Protein AF-A0A9X8ZYI5-F1 (afdb_monomer_lite)

Organism: Bacillus cereus (NCBI:txid1396)

Sequence (78 aa):
MKEKSFDSLQDIRSVLPFENSKITNQMEDIQDSILNGYILIQFDTDKLNGLLINVAKKEKRDITKAEIEYNIVGPQIA

pLDDT: mean 81.69, std 12.13, range [44.09, 95.62]

InterPro domains:
  IPR004995 Bacillus/Clostridium Ger spore germination protein [PF03323] (7-76)

Secondary structure (DSSP, 8-state):
-------SHHHHHHHS--S-EEEE--HHHHHHHHHTTEEEE-S-TTSS-EEEEE------------------------

Structure (mmCIF, N/CA/C/O backbone):
data_AF-A0A9X8ZYI5-F1
#
_entry.id   AF-A0A9X8ZYI5-F1
#
loop_
_atom_site.group_PDB
_atom_site.id
_atom_site.type_symbol
_atom_site.label_atom_id
_atom_site.label_alt_id
_atom_site.label_comp_id
_atom_site.label_asym_id
_atom_site.label_entity_id
_atom_site.label_seq_id
_atom_site.pdbx_PDB_ins_code
_atom_site.Cartn_x
_atom_site.Cartn_y
_atom_site.Cartn_z
_atom_site.occupancy
_atom_site.B_iso_or_equiv
_atom_site.auth_seq_id
_atom_site.auth_comp_id
_atom_site.auth_asym_id
_atom_site.auth_atom_id
_atom_site.pdbx_PDB_model_num
ATOM 1 N N . MET A 1 1 ? -27.708 -11.118 -10.262 1.00 44.09 1 MET A N 1
ATOM 2 C CA . MET A 1 1 ? -26.380 -11.310 -9.639 1.00 44.09 1 MET A CA 1
ATOM 3 C C . MET A 1 1 ? -26.409 -10.547 -8.324 1.00 44.09 1 MET A C 1
ATOM 5 O O . MET A 1 1 ? -26.840 -9.406 -8.356 1.00 44.09 1 MET A O 1
ATOM 9 N N . LYS A 1 2 ? -26.101 -11.164 -7.175 1.00 58.16 2 LYS A N 1
ATOM 10 C CA . LYS A 1 2 ? -25.988 -10.401 -5.919 1.00 58.16 2 LYS A CA 1
ATOM 11 C C . LYS A 1 2 ? -24.715 -9.564 -6.011 1.00 58.16 2 LYS A C 1
ATOM 13 O O . LYS A 1 2 ? -23.649 -10.138 -6.218 1.00 58.16 2 LYS A O 1
ATOM 18 N N . GLU A 1 3 ? -24.836 -8.246 -5.901 1.00 70.50 3 GLU A N 1
ATOM 19 C CA . GLU A 1 3 ? -23.675 -7.381 -5.707 1.00 70.50 3 GLU A CA 1
ATOM 20 C C . GLU A 1 3 ? -22.966 -7.812 -4.423 1.00 70.50 3 GLU A C 1
ATOM 22 O O . GLU A 1 3 ? -23.595 -8.009 -3.380 1.00 70.50 3 GLU A O 1
ATOM 27 N N . LYS A 1 4 ? -21.659 -8.051 -4.519 1.00 72.50 4 LYS A N 1
ATOM 28 C CA . LYS A 1 4 ? -20.835 -8.348 -3.353 1.00 72.50 4 LYS A CA 1
ATOM 29 C C . LYS A 1 4 ? -20.498 -7.003 -2.711 1.00 72.50 4 LYS A C 1
ATOM 31 O O . LYS A 1 4 ? -19.822 -6.197 -3.343 1.00 72.50 4 LYS A O 1
ATOM 36 N N . SER A 1 5 ? -21.008 -6.758 -1.505 1.00 82.69 5 SER A N 1
ATOM 37 C CA . SER A 1 5 ? -20.630 -5.572 -0.732 1.00 82.69 5 SER A CA 1
ATOM 38 C C . SER A 1 5 ? -19.182 -5.700 -0.264 1.00 82.69 5 SER A C 1
ATOM 40 O O . SER A 1 5 ? -18.719 -6.806 0.032 1.00 82.69 5 SER A O 1
ATOM 42 N N . PHE A 1 6 ? -18.476 -4.574 -0.217 1.00 87.50 6 PHE A N 1
ATOM 43 C CA . PHE A 1 6 ? -17.156 -4.457 0.393 1.00 87.50 6 PHE A CA 1
ATOM 44 C C . PHE A 1 6 ? -17.310 -3.646 1.674 1.00 87.50 6 PHE A C 1
ATOM 46 O O . PHE A 1 6 ? -17.330 -2.418 1.631 1.00 87.50 6 PHE A O 1
ATOM 53 N N . ASP A 1 7 ? -17.436 -4.338 2.803 1.00 88.94 7 ASP A N 1
ATOM 54 C CA . ASP A 1 7 ? -17.723 -3.707 4.095 1.00 88.94 7 ASP A CA 1
ATOM 55 C C . ASP A 1 7 ? -16.433 -3.416 4.885 1.00 88.94 7 ASP A C 1
ATOM 57 O O . ASP A 1 7 ? -16.430 -2.638 5.841 1.00 88.94 7 ASP A O 1
ATOM 61 N N . SER A 1 8 ? -15.305 -3.992 4.456 1.00 90.81 8 SER A N 1
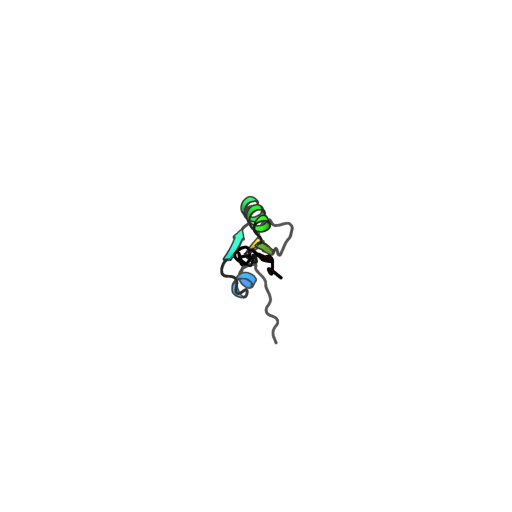ATOM 62 C CA . SER A 1 8 ? -13.987 -3.785 5.053 1.00 90.81 8 SER A CA 1
ATOM 63 C C . SER A 1 8 ? -12.849 -3.692 4.027 1.00 90.81 8 SER A C 1
ATOM 65 O O . SER A 1 8 ? -12.931 -4.175 2.895 1.00 90.81 8 SER A O 1
ATOM 67 N N . LEU A 1 9 ? -11.712 -3.135 4.462 1.00 91.50 9 LEU A N 1
ATOM 68 C CA . LEU A 1 9 ? -10.461 -3.148 3.690 1.00 91.50 9 LEU A CA 1
ATOM 69 C C . LEU A 1 9 ? -9.964 -4.581 3.412 1.00 91.50 9 LEU A C 1
ATOM 71 O O . LEU A 1 9 ? -9.270 -4.833 2.428 1.00 91.50 9 LEU A O 1
ATOM 75 N N . GLN A 1 10 ? -10.333 -5.531 4.268 1.00 90.31 10 GLN A N 1
ATOM 76 C CA . GLN A 1 10 ? -9.999 -6.946 4.175 1.00 90.31 10 GLN A CA 1
ATOM 77 C C . GLN A 1 10 ? -10.754 -7.602 3.021 1.00 90.31 10 GLN A C 1
ATOM 79 O O . GLN A 1 10 ? -10.167 -8.412 2.304 1.00 90.31 10 GLN A O 1
ATOM 84 N N . ASP A 1 11 ? -12.005 -7.200 2.785 1.00 91.06 11 ASP A N 1
ATOM 85 C CA . ASP A 1 11 ? -12.784 -7.682 1.645 1.00 91.06 11 ASP A CA 1
ATOM 86 C C . ASP A 1 11 ? -12.113 -7.277 0.333 1.00 91.06 11 ASP A C 1
ATOM 88 O O . ASP A 1 11 ? -11.932 -8.113 -0.553 1.00 91.06 11 ASP A O 1
ATOM 92 N N . ILE A 1 12 ? -11.649 -6.027 0.244 1.00 90.50 12 ILE A N 1
ATOM 93 C CA . ILE A 1 12 ? -10.894 -5.528 -0.912 1.00 90.50 12 ILE A CA 1
ATOM 94 C C . ILE A 1 12 ? -9.580 -6.294 -1.073 1.00 90.50 12 ILE A C 1
ATOM 96 O O . ILE A 1 12 ? -9.269 -6.786 -2.160 1.00 90.50 12 ILE A O 1
ATOM 100 N N . ARG A 1 13 ? -8.823 -6.459 0.017 1.00 88.81 13 ARG A N 1
ATOM 101 C CA . ARG A 1 13 ? -7.564 -7.213 0.012 1.00 88.81 13 ARG A CA 1
ATOM 102 C C . ARG A 1 13 ? -7.749 -8.663 -0.448 1.00 88.81 13 ARG A C 1
ATOM 104 O O . ARG A 1 13 ? -6.853 -9.205 -1.080 1.00 88.81 13 ARG A O 1
ATOM 111 N N . SER A 1 14 ? -8.893 -9.280 -0.150 1.00 88.75 14 SER A N 1
ATOM 112 C CA . SER A 1 14 ? -9.180 -10.675 -0.511 1.00 88.75 14 SER A CA 1
ATOM 113 C C . SER A 1 14 ? -9.471 -10.896 -1.999 1.00 88.75 14 SER A C 1
ATOM 115 O O . SER A 1 14 ? -9.317 -12.014 -2.486 1.00 88.75 14 SER A O 1
ATOM 117 N N . VAL A 1 15 ? -9.915 -9.858 -2.719 1.00 89.06 15 VAL A N 1
ATOM 118 C CA . VAL A 1 15 ? -10.307 -9.968 -4.136 1.00 89.06 15 VAL A CA 1
ATOM 119 C C . VAL A 1 15 ? -9.261 -9.414 -5.092 1.00 89.06 15 VAL A C 1
ATOM 121 O O . VAL A 1 15 ? -9.250 -9.789 -6.263 1.00 89.06 15 VAL A O 1
ATOM 124 N N . LEU A 1 16 ? -8.404 -8.507 -4.621 1.00 83.81 16 LEU A N 1
ATOM 125 C CA . LEU A 1 16 ? -7.384 -7.907 -5.461 1.00 83.81 16 LEU A CA 1
ATOM 126 C C . LEU A 1 16 ? -6.152 -8.823 -5.558 1.00 83.81 16 LEU A C 1
ATOM 128 O O . LEU A 1 16 ? -5.596 -9.205 -4.530 1.00 83.81 16 LEU A O 1
ATOM 132 N N . PRO A 1 17 ? -5.667 -9.139 -6.772 1.00 80.81 17 PRO A N 1
ATOM 133 C CA . PRO A 1 17 ? -4.571 -10.083 -6.990 1.00 80.81 17 PRO A CA 1
ATOM 134 C C . PRO A 1 17 ? -3.188 -9.434 -6.791 1.00 80.81 17 PRO A C 1
ATOM 136 O O . PRO A 1 17 ? -2.271 -9.655 -7.580 1.00 80.81 17 PRO A O 1
ATOM 139 N N . PHE A 1 18 ? -3.028 -8.590 -5.769 1.00 80.44 18 PHE A N 1
ATOM 140 C CA . PHE A 1 18 ? -1.756 -7.932 -5.468 1.00 80.44 18 PHE A CA 1
ATOM 141 C C . PHE A 1 18 ? -1.089 -8.611 -4.274 1.00 80.44 18 PHE A C 1
ATOM 143 O O . PHE A 1 18 ? -1.591 -8.543 -3.152 1.00 80.44 18 PHE A O 1
ATOM 150 N N . GLU A 1 19 ? 0.073 -9.227 -4.502 1.00 71.19 19 GLU A N 1
ATOM 151 C CA . GLU A 1 19 ? 0.809 -9.921 -3.436 1.00 71.19 19 GLU A CA 1
ATOM 152 C C . GLU A 1 19 ? 1.311 -8.962 -2.344 1.00 71.19 19 GLU A C 1
ATOM 154 O O . GLU A 1 19 ? 1.338 -9.316 -1.167 1.00 71.19 19 GLU A O 1
ATOM 159 N N . ASN A 1 20 ? 1.638 -7.716 -2.711 1.00 82.44 20 ASN A N 1
ATOM 160 C CA . ASN A 1 20 ? 2.109 -6.692 -1.778 1.00 82.44 20 ASN A CA 1
ATOM 161 C C . ASN A 1 20 ? 1.002 -5.692 -1.438 1.00 82.44 20 ASN A C 1
ATOM 163 O O . ASN A 1 20 ? 0.851 -4.649 -2.082 1.00 82.44 20 ASN A O 1
ATOM 167 N N . SER A 1 21 ? 0.253 -6.016 -0.384 1.00 90.62 21 SER A N 1
ATOM 168 C CA . SER A 1 21 ? -0.731 -5.129 0.235 1.00 90.62 21 SER A CA 1
ATOM 169 C C . SER A 1 21 ? -0.580 -5.087 1.759 1.00 90.62 21 SER A C 1
ATOM 171 O O . SER A 1 21 ? -0.321 -6.112 2.400 1.00 90.62 21 SER A O 1
ATOM 173 N N . LYS A 1 22 ? -0.751 -3.900 2.351 1.00 92.56 22 LYS A N 1
ATOM 174 C CA . LYS A 1 22 ? -0.592 -3.649 3.793 1.00 92.56 22 LYS A CA 1
ATOM 175 C C . LYS A 1 22 ? -1.733 -2.776 4.299 1.00 92.56 22 LYS A C 1
ATOM 177 O O . LYS A 1 22 ? -1.947 -1.689 3.785 1.00 92.56 22 LYS A O 1
ATOM 182 N N . ILE A 1 23 ? -2.445 -3.237 5.324 1.00 93.75 23 ILE A N 1
ATOM 183 C CA . ILE A 1 23 ? -3.380 -2.390 6.075 1.00 93.75 23 ILE A CA 1
ATOM 184 C C . ILE A 1 23 ? -2.583 -1.742 7.201 1.00 93.75 23 ILE A C 1
ATOM 186 O O . ILE A 1 23 ? -1.893 -2.447 7.939 1.00 93.75 23 ILE A O 1
ATOM 190 N N . THR A 1 24 ? -2.633 -0.419 7.305 1.00 94.69 24 THR A N 1
ATOM 191 C CA . THR A 1 24 ? -1.894 0.337 8.319 1.00 94.69 24 THR A CA 1
ATOM 192 C C . THR A 1 24 ? -2.671 1.575 8.742 1.00 94.69 24 THR A C 1
ATOM 194 O O . THR A 1 24 ? -3.490 2.099 7.989 1.00 9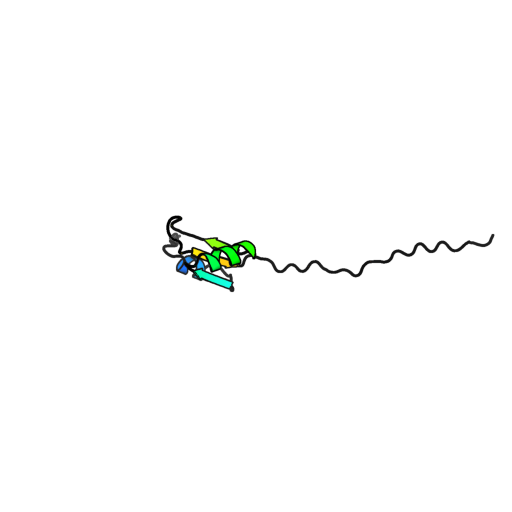4.69 24 THR A O 1
ATOM 197 N N . ASN A 1 25 ? -2.389 2.039 9.953 1.00 94.69 25 ASN A N 1
ATOM 198 C CA . ASN A 1 25 ? -2.810 3.335 10.470 1.00 94.69 25 ASN A CA 1
ATOM 199 C C . ASN A 1 25 ? -1.626 4.248 10.829 1.00 94.69 25 ASN A C 1
ATOM 201 O O . ASN A 1 25 ? -1.817 5.284 11.464 1.00 94.69 25 ASN A O 1
ATOM 205 N N . GLN A 1 26 ? -0.407 3.844 10.466 1.00 95.31 26 GLN A N 1
ATOM 206 C CA . GLN A 1 26 ? 0.812 4.594 10.741 1.00 95.31 26 GLN A CA 1
ATOM 207 C C . GLN A 1 26 ? 1.076 5.575 9.599 1.00 95.31 26 GLN A C 1
ATOM 209 O O . GLN A 1 26 ? 1.199 5.173 8.443 1.00 95.31 26 GLN A O 1
ATOM 214 N N . MET A 1 27 ? 1.173 6.866 9.920 1.00 93.00 27 MET A N 1
ATOM 215 C CA . MET A 1 27 ? 1.377 7.918 8.918 1.00 93.00 27 MET A CA 1
ATOM 216 C C . MET A 1 27 ? 2.692 7.740 8.148 1.00 93.00 27 MET A C 1
ATOM 218 O O . MET A 1 27 ? 2.717 7.923 6.936 1.00 93.00 27 MET A O 1
ATOM 222 N N . GLU A 1 28 ? 3.760 7.344 8.839 1.00 95.00 28 GLU A N 1
ATOM 223 C CA . GLU A 1 28 ? 5.084 7.111 8.247 1.00 95.00 28 GLU A CA 1
ATOM 224 C C . GLU A 1 28 ? 5.021 6.031 7.158 1.00 95.00 28 GLU A C 1
ATOM 226 O O . GLU A 1 28 ? 5.428 6.269 6.024 1.00 95.00 28 GLU A O 1
ATOM 231 N N . ASP A 1 29 ? 4.376 4.895 7.450 1.00 95.00 29 ASP A N 1
ATOM 232 C CA . ASP A 1 29 ? 4.153 3.828 6.468 1.00 95.00 29 ASP A CA 1
ATOM 233 C C . ASP A 1 29 ? 3.395 4.321 5.228 1.00 95.00 29 ASP A C 1
ATOM 235 O O . ASP A 1 29 ? 3.687 3.903 4.103 1.00 95.00 29 ASP A O 1
ATOM 239 N N . ILE A 1 30 ? 2.377 5.161 5.442 1.00 94.31 30 ILE A N 1
ATOM 240 C CA . ILE A 1 30 ? 1.529 5.697 4.375 1.00 94.31 30 ILE A CA 1
ATOM 241 C C . ILE A 1 30 ? 2.350 6.626 3.485 1.00 94.31 30 ILE A C 1
ATOM 243 O O . ILE A 1 30 ? 2.345 6.452 2.267 1.00 94.31 30 ILE A O 1
ATOM 247 N N . GLN A 1 31 ? 3.075 7.576 4.075 1.00 94.81 31 GLN A N 1
ATOM 248 C CA . GLN A 1 31 ? 3.901 8.533 3.338 1.00 94.81 31 GLN A CA 1
ATOM 249 C C . GLN A 1 31 ? 4.972 7.822 2.510 1.00 94.81 31 GLN A C 1
ATOM 251 O O . GLN A 1 31 ? 5.043 8.030 1.296 1.00 94.8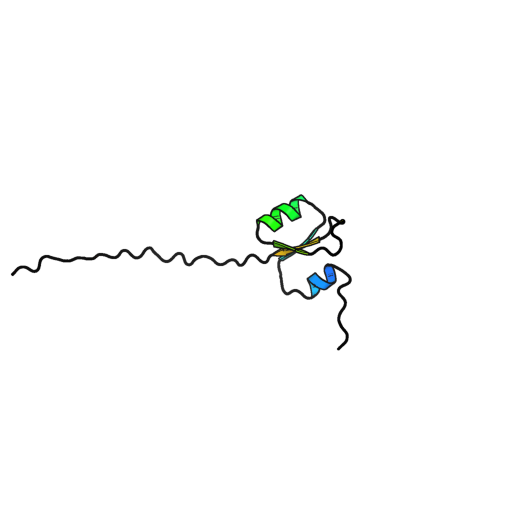1 31 GLN A O 1
ATOM 256 N N . ASP A 1 32 ? 5.733 6.923 3.136 1.00 95.62 32 ASP A N 1
ATOM 257 C CA . ASP A 1 32 ? 6.792 6.174 2.463 1.00 95.62 32 ASP A CA 1
ATOM 258 C C . ASP A 1 32 ? 6.236 5.339 1.307 1.00 95.62 32 ASP A C 1
ATOM 260 O O . ASP A 1 32 ? 6.788 5.333 0.205 1.00 95.62 32 ASP A O 1
ATOM 264 N N . SER A 1 33 ? 5.107 4.660 1.515 1.00 94.44 33 SER A N 1
ATOM 265 C CA . SER A 1 33 ? 4.508 3.807 0.486 1.00 94.44 33 SER A CA 1
ATOM 266 C C . SER A 1 33 ? 3.974 4.620 -0.694 1.00 94.44 33 SER A C 1
ATOM 268 O O . SER A 1 33 ? 4.219 4.260 -1.847 1.00 94.44 33 SER A O 1
ATOM 270 N N . ILE A 1 34 ? 3.290 5.737 -0.432 1.00 93.12 34 ILE A N 1
ATOM 271 C CA . ILE A 1 34 ? 2.772 6.625 -1.483 1.00 93.12 34 ILE A CA 1
ATOM 272 C C . ILE A 1 34 ? 3.912 7.139 -2.369 1.00 93.12 34 ILE A C 1
ATOM 274 O O . ILE A 1 34 ? 3.819 7.069 -3.596 1.00 93.12 34 ILE A O 1
ATOM 278 N N . LEU A 1 35 ? 5.022 7.575 -1.768 1.00 93.81 35 LEU A N 1
ATOM 279 C CA . LEU A 1 35 ? 6.197 8.053 -2.506 1.00 93.81 35 LEU A CA 1
ATOM 280 C C . LEU A 1 35 ? 6.883 6.953 -3.333 1.00 93.81 35 LEU A C 1
ATOM 282 O O . LEU A 1 35 ? 7.575 7.255 -4.303 1.00 93.81 35 LEU A O 1
ATOM 286 N N . ASN A 1 36 ? 6.663 5.683 -2.989 1.00 91.06 36 ASN A N 1
ATOM 287 C CA . ASN A 1 36 ? 7.236 4.521 -3.668 1.00 91.06 36 ASN A CA 1
ATOM 288 C C . ASN A 1 36 ? 6.238 3.792 -4.591 1.00 91.06 36 ASN A C 1
ATOM 290 O O . ASN A 1 36 ? 6.453 2.630 -4.948 1.00 91.06 36 ASN A O 1
ATOM 294 N N . GLY A 1 37 ? 5.159 4.463 -5.010 1.00 89.25 37 GLY A N 1
ATOM 295 C CA . GLY A 1 37 ? 4.244 3.955 -6.037 1.00 89.25 37 GLY A CA 1
ATOM 296 C C . GLY A 1 37 ? 3.176 2.991 -5.518 1.00 89.25 37 GLY A C 1
ATOM 297 O O . GLY A 1 37 ? 2.707 2.120 -6.256 1.00 89.25 37 GLY A O 1
ATOM 298 N N . TYR A 1 38 ? 2.788 3.134 -4.252 1.00 93.94 38 TYR A N 1
ATOM 299 C CA . TYR A 1 38 ? 1.586 2.500 -3.724 1.00 93.94 38 TYR A CA 1
ATOM 300 C C . TYR A 1 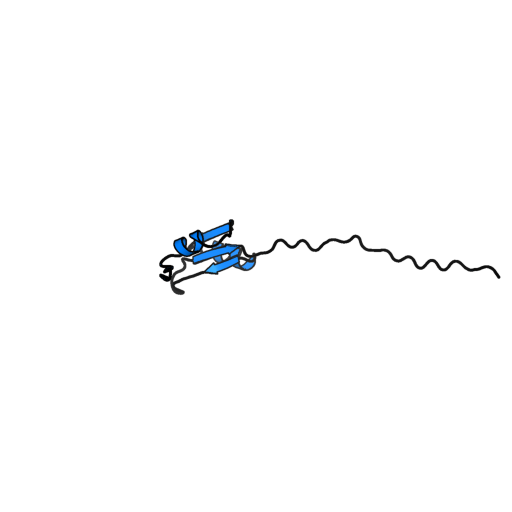38 ? 0.369 3.407 -3.929 1.00 93.94 38 TYR A C 1
ATOM 302 O O . TYR A 1 38 ? 0.487 4.629 -3.973 1.00 93.94 38 TYR A O 1
ATOM 310 N N . ILE A 1 39 ? -0.815 2.800 -4.000 1.00 93.50 39 ILE A N 1
ATOM 311 C CA 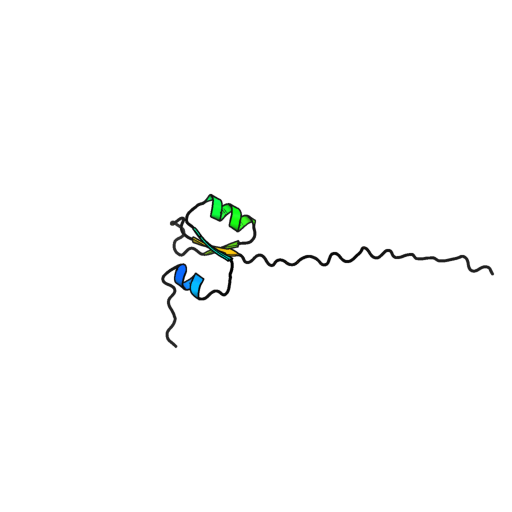. ILE A 1 39 ? -2.098 3.494 -3.828 1.00 93.50 39 ILE A CA 1
ATOM 312 C C . ILE A 1 39 ? -2.628 3.257 -2.414 1.00 93.50 39 ILE A C 1
ATOM 314 O O . ILE A 1 39 ? -2.398 2.191 -1.840 1.00 93.50 39 ILE A O 1
ATOM 318 N N . LEU A 1 40 ? -3.363 4.231 -1.878 1.00 93.81 40 LEU A N 1
ATOM 319 C CA . LEU A 1 40 ? -4.074 4.135 -0.603 1.00 93.81 40 LEU A CA 1
ATOM 320 C C . LEU A 1 40 ? -5.581 4.035 -0.857 1.00 93.81 40 LEU A C 1
ATOM 322 O O . LEU A 1 40 ? -6.152 4.879 -1.544 1.00 93.81 40 LEU A O 1
ATOM 326 N N . ILE A 1 41 ? -6.223 3.024 -0.275 1.00 92.44 41 ILE A N 1
ATOM 327 C CA . ILE 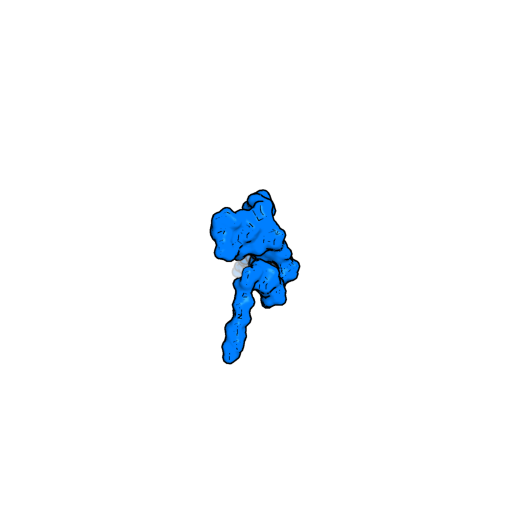A 1 41 ? -7.681 2.882 -0.229 1.00 92.44 41 ILE A CA 1
ATOM 328 C C . ILE A 1 41 ? -8.138 3.111 1.214 1.00 92.44 41 ILE A C 1
ATOM 330 O O . ILE A 1 41 ? -7.702 2.409 2.129 1.00 92.44 41 ILE A O 1
ATOM 334 N N . GLN A 1 42 ? -9.038 4.073 1.412 1.00 91.69 42 GLN A N 1
ATOM 335 C CA . GLN A 1 42 ? -9.666 4.399 2.694 1.00 91.69 42 GLN A CA 1
ATOM 336 C C . GLN A 1 42 ? -11.181 4.489 2.517 1.00 91.69 42 GLN A C 1
ATOM 338 O O . GLN A 1 42 ? -11.659 5.024 1.521 1.00 91.69 42 GLN A O 1
ATOM 343 N N . PHE A 1 43 ? -11.934 3.963 3.484 1.00 87.69 43 PHE A N 1
ATOM 344 C CA . PHE A 1 43 ? -13.403 4.063 3.502 1.00 87.69 43 PHE A CA 1
ATOM 345 C C . PHE A 1 43 ? -13.893 5.331 4.189 1.00 87.69 43 PHE A C 1
ATOM 347 O O . PHE A 1 43 ? -14.981 5.814 3.904 1.00 87.69 43 PHE A O 1
ATOM 354 N N . ASP A 1 44 ? -13.082 5.853 5.100 1.00 84.94 44 ASP A N 1
ATOM 355 C CA . ASP A 1 44 ? -13.386 7.015 5.912 1.00 84.94 44 ASP A CA 1
ATOM 356 C C . ASP A 1 44 ? -12.125 7.875 5.944 1.00 84.94 44 ASP A C 1
ATOM 358 O O . ASP A 1 44 ? -11.088 7.438 6.451 1.00 84.94 44 ASP A O 1
ATOM 362 N N . THR A 1 45 ? -12.194 9.059 5.338 1.00 71.56 45 THR A N 1
ATOM 363 C CA . THR A 1 45 ? -11.048 9.966 5.199 1.00 71.56 45 THR A CA 1
ATOM 364 C C . THR A 1 45 ? -10.568 10.509 6.540 1.00 71.56 45 THR A C 1
ATOM 366 O O . THR A 1 45 ? -9.407 10.896 6.651 1.00 71.56 45 THR A O 1
ATOM 369 N N . ASP A 1 46 ? -11.419 10.481 7.571 1.00 66.00 46 ASP A N 1
ATOM 370 C CA . ASP A 1 46 ? -11.088 10.991 8.904 1.00 66.00 46 ASP A CA 1
ATOM 371 C C . ASP A 1 46 ? -10.377 9.938 9.771 1.00 66.00 46 ASP A C 1
ATOM 373 O O . ASP A 1 46 ? -9.876 10.235 10.860 1.00 66.00 46 ASP A O 1
ATOM 377 N N . LYS A 1 47 ? -10.287 8.690 9.290 1.00 76.75 47 LYS A N 1
ATOM 378 C CA . LYS A 1 47 ? -9.574 7.605 9.966 1.00 76.75 47 LYS A CA 1
ATOM 379 C C . LYS A 1 47 ? -8.251 7.336 9.273 1.00 76.75 47 LYS A C 1
ATOM 381 O O . LYS A 1 47 ? -8.204 6.942 8.115 1.00 76.75 47 LYS A O 1
ATOM 386 N N . LEU A 1 48 ? -7.166 7.390 10.041 1.00 79.69 48 LEU A N 1
ATOM 387 C CA . LEU A 1 48 ? -5.815 7.067 9.565 1.00 79.69 48 LEU A CA 1
ATOM 388 C C . LEU A 1 48 ? -5.640 5.619 9.075 1.00 79.69 48 LEU A C 1
ATOM 390 O O . LEU A 1 48 ? -4.592 5.294 8.541 1.00 79.69 48 LEU A O 1
ATOM 394 N N . ASN A 1 49 ? -6.639 4.748 9.231 1.00 89.44 49 ASN A N 1
ATOM 395 C CA . ASN A 1 49 ? -6.579 3.353 8.810 1.00 89.44 49 ASN A CA 1
ATOM 396 C C . ASN A 1 49 ? -6.882 3.194 7.313 1.00 89.44 49 ASN A C 1
ATOM 398 O O . ASN A 1 49 ? -8.001 3.475 6.882 1.00 89.44 49 ASN A O 1
ATOM 402 N N . GLY A 1 50 ? -5.927 2.677 6.544 1.00 94.00 50 GLY A N 1
ATOM 403 C CA . GLY A 1 50 ? -6.075 2.463 5.107 1.00 94.00 50 GLY A CA 1
ATOM 404 C C . GLY A 1 50 ? -5.318 1.246 4.582 1.00 94.00 50 GLY A C 1
ATOM 405 O O . GLY A 1 50 ? -4.467 0.664 5.256 1.00 94.00 50 GLY A O 1
ATOM 406 N N . LEU A 1 51 ? -5.668 0.841 3.364 1.00 94.56 51 LEU A N 1
ATOM 407 C CA . LEU A 1 51 ? -5.052 -0.260 2.631 1.00 94.56 51 LEU A CA 1
ATOM 408 C C . LEU A 1 51 ? -4.082 0.303 1.593 1.00 94.56 51 LEU A C 1
ATOM 410 O O . LEU A 1 51 ? -4.494 0.961 0.642 1.00 94.56 51 LEU A O 1
ATOM 414 N N . LEU A 1 52 ? -2.803 0.005 1.768 1.00 94.75 52 LEU A N 1
ATOM 415 C CA . LEU A 1 52 ? -1.738 0.287 0.818 1.00 94.75 52 LEU A CA 1
ATOM 416 C C . LEU A 1 52 ? -1.596 -0.882 -0.153 1.00 94.75 52 LEU A C 1
ATOM 418 O O . LEU A 1 52 ? -1.499 -2.035 0.276 1.00 94.75 52 LEU A O 1
ATOM 422 N N . ILE A 1 53 ? -1.549 -0.590 -1.449 1.00 93.94 53 ILE A N 1
ATOM 423 C CA . ILE A 1 53 ? -1.375 -1.585 -2.513 1.00 93.94 53 ILE A CA 1
ATOM 424 C C . ILE A 1 53 ? -0.239 -1.142 -3.418 1.00 93.94 53 ILE A C 1
ATOM 426 O O . ILE A 1 53 ? -0.290 -0.050 -3.983 1.00 93.94 53 ILE A O 1
ATOM 430 N N . ASN A 1 54 ? 0.771 -1.995 -3.577 1.00 90.88 54 ASN A N 1
ATOM 431 C CA . ASN A 1 54 ? 1.860 -1.726 -4.503 1.00 90.88 54 ASN A CA 1
ATOM 432 C C . ASN A 1 54 ? 1.358 -1.867 -5.945 1.00 90.88 54 ASN A C 1
ATOM 434 O O . ASN A 1 54 ? 1.001 -2.967 -6.369 1.00 90.88 54 ASN A O 1
ATOM 438 N N . VAL A 1 55 ? 1.360 -0.768 -6.697 1.00 86.31 55 VAL A N 1
ATOM 439 C CA . VAL A 1 55 ? 1.024 -0.757 -8.131 1.00 86.31 55 VAL A CA 1
ATOM 440 C C . VAL A 1 55 ? 2.221 -0.361 -8.995 1.00 86.31 55 VAL A C 1
ATOM 442 O O . VAL A 1 55 ? 2.096 -0.230 -10.214 1.00 86.31 55 VAL A O 1
ATOM 445 N N . ALA A 1 56 ? 3.393 -0.176 -8.383 1.00 78.81 56 ALA A N 1
ATOM 446 C CA . ALA A 1 56 ? 4.608 0.183 -9.084 1.00 78.81 56 ALA A CA 1
ATOM 447 C C . ALA A 1 56 ? 5.034 -0.975 -9.995 1.00 78.81 56 ALA A C 1
ATOM 449 O O . ALA A 1 56 ? 5.538 -2.013 -9.556 1.00 78.81 56 ALA A O 1
ATOM 450 N N . LYS A 1 57 ? 4.849 -0.789 -11.303 1.00 70.38 57 LYS A N 1
ATOM 451 C CA . LYS A 1 57 ? 5.357 -1.716 -12.310 1.00 70.38 57 LYS A CA 1
ATOM 452 C C . LYS A 1 57 ? 6.880 -1.595 -12.334 1.00 70.38 57 LYS A C 1
ATOM 454 O O . LYS A 1 57 ? 7.414 -0.530 -12.640 1.00 70.38 57 LYS A O 1
ATOM 459 N N . LYS A 1 58 ? 7.597 -2.677 -12.018 1.00 65.69 58 LYS A N 1
ATOM 460 C CA . LYS A 1 58 ? 9.057 -2.748 -12.198 1.00 65.69 58 LYS A CA 1
ATOM 461 C C . LYS A 1 58 ? 9.391 -2.905 -13.682 1.00 65.69 58 LYS A C 1
ATOM 463 O O . LYS A 1 58 ? 9.910 -3.933 -14.102 1.00 65.69 58 LYS A O 1
ATOM 468 N N . GLU A 1 59 ? 9.094 -1.884 -14.473 1.00 67.88 59 GLU A N 1
ATOM 469 C CA . GLU A 1 59 ? 9.612 -1.774 -15.831 1.00 67.88 59 GLU A CA 1
ATOM 470 C C . GLU A 1 59 ? 11.059 -1.311 -15.723 1.00 67.88 59 GLU A C 1
ATOM 472 O O . GLU A 1 59 ? 11.355 -0.145 -15.446 1.00 67.88 59 GLU A O 1
ATOM 477 N N . LYS A 1 60 ? 11.992 -2.245 -15.891 1.00 66.00 60 LYS A N 1
ATOM 478 C CA . LYS A 1 60 ? 13.361 -1.845 -16.191 1.00 66.00 60 LYS A CA 1
ATOM 479 C C . LYS A 1 60 ? 13.310 -1.258 -17.594 1.00 66.00 60 LYS A C 1
ATOM 481 O O . LYS A 1 60 ? 12.862 -1.935 -18.511 1.00 66.00 60 LYS A O 1
ATOM 486 N N . ARG A 1 61 ? 13.759 -0.011 -17.770 1.00 66.62 61 ARG A N 1
ATOM 487 C CA . ARG A 1 61 ? 14.129 0.440 -19.115 1.00 66.62 61 ARG A CA 1
ATOM 488 C C . ARG A 1 61 ? 15.132 -0.578 -19.634 1.00 66.62 61 ARG A C 1
ATOM 490 O O . ARG A 1 61 ? 16.105 -0.849 -18.924 1.00 66.62 61 ARG A O 1
ATOM 497 N N . ASP A 1 62 ? 14.887 -1.138 -20.812 1.00 66.44 62 ASP A N 1
ATOM 498 C CA . ASP A 1 62 ? 15.928 -1.886 -21.496 1.00 66.44 62 ASP A CA 1
ATOM 499 C C . ASP A 1 62 ? 17.128 -0.952 -21.607 1.00 66.44 62 ASP A C 1
ATOM 501 O O . ASP A 1 62 ? 17.074 0.099 -22.246 1.00 66.44 62 ASP A O 1
ATOM 505 N N . ILE A 1 63 ? 18.196 -1.289 -20.887 1.00 66.94 63 ILE A N 1
ATOM 506 C CA . ILE A 1 63 ? 19.475 -0.618 -21.049 1.00 66.94 63 ILE A CA 1
ATOM 507 C C . ILE A 1 63 ? 20.051 -1.225 -22.324 1.00 66.94 63 ILE A C 1
ATOM 509 O O . ILE A 1 63 ? 20.872 -2.141 -22.275 1.00 66.94 63 ILE A O 1
ATOM 513 N N . THR A 1 64 ? 19.547 -0.788 -23.478 1.00 70.19 64 THR A N 1
ATOM 514 C CA . THR A 1 64 ? 20.185 -1.103 -24.750 1.00 70.19 64 THR A CA 1
ATOM 515 C C . THR A 1 64 ? 21.606 -0.559 -24.689 1.00 70.19 64 THR A C 1
ATOM 517 O O . THR A 1 64 ? 21.859 0.543 -24.190 1.00 70.19 64 THR A O 1
ATOM 520 N N . LYS A 1 65 ? 22.575 -1.372 -25.124 1.00 72.88 65 LYS A N 1
ATOM 521 C CA . LYS A 1 65 ? 23.946 -0.882 -25.283 1.00 72.88 65 LYS A CA 1
ATOM 522 C C . LYS A 1 65 ? 23.888 0.329 -26.210 1.00 72.88 65 LYS A C 1
ATOM 524 O O . LYS A 1 65 ? 23.202 0.268 -27.223 1.00 72.88 65 LYS A O 1
ATOM 529 N N . ALA A 1 66 ? 24.597 1.399 -25.855 1.00 74.12 66 ALA A N 1
ATOM 530 C CA . ALA A 1 66 ? 24.756 2.540 -26.744 1.00 74.12 66 ALA A CA 1
ATOM 531 C C . ALA A 1 66 ? 25.281 2.033 -28.096 1.00 74.12 66 ALA A C 1
ATOM 533 O O . ALA A 1 66 ? 26.364 1.446 -28.157 1.00 74.12 66 ALA A O 1
ATOM 534 N N . GLU A 1 67 ? 24.485 2.193 -29.150 1.00 71.62 67 GLU A N 1
ATOM 535 C CA . GLU A 1 67 ? 24.911 1.887 -30.509 1.00 71.62 67 GLU A CA 1
ATOM 536 C C . GLU A 1 67 ? 25.921 2.961 -30.924 1.00 71.62 67 GLU A C 1
ATOM 538 O O . GLU A 1 67 ? 25.642 4.157 -30.850 1.00 71.62 67 GLU A O 1
ATOM 543 N N . ILE A 1 68 ? 27.136 2.541 -31.281 1.00 71.38 68 ILE A N 1
ATOM 544 C CA . ILE A 1 68 ? 28.160 3.443 -31.806 1.00 71.38 68 ILE A CA 1
ATOM 545 C C . ILE A 1 68 ? 28.057 3.379 -33.328 1.00 71.38 68 ILE A C 1
ATOM 547 O O . ILE A 1 68 ? 28.516 2.416 -33.942 1.00 71.38 68 ILE A O 1
ATOM 551 N N . GLU A 1 69 ? 27.446 4.388 -33.941 1.00 70.88 69 GLU A N 1
ATOM 552 C CA . GLU A 1 69 ? 27.438 4.527 -35.397 1.00 70.88 69 GLU A CA 1
ATOM 553 C C . GLU A 1 69 ? 28.802 5.059 -35.870 1.00 70.88 69 GLU A C 1
ATOM 555 O O . GLU A 1 69 ? 29.141 6.226 -35.670 1.00 70.88 69 GLU A O 1
ATOM 560 N N . TYR A 1 70 ? 29.610 4.205 -36.504 1.00 68.69 70 TYR A N 1
ATOM 561 C CA . TYR A 1 70 ? 30.822 4.631 -37.207 1.00 68.69 70 TYR A CA 1
ATOM 562 C C . TYR A 1 70 ? 30.514 4.837 -38.694 1.00 68.69 70 TYR A C 1
ATOM 564 O O . TYR A 1 70 ? 30.450 3.874 -39.455 1.00 68.69 70 TYR A O 1
ATOM 572 N N . ASN A 1 71 ? 30.398 6.090 -39.140 1.00 67.00 71 ASN A N 1
ATOM 573 C CA . ASN A 1 71 ? 30.449 6.416 -40.567 1.00 67.00 71 ASN A CA 1
ATOM 574 C C . ASN A 1 71 ? 31.912 6.467 -41.028 1.00 67.00 71 ASN A C 1
ATOM 576 O O . ASN A 1 71 ? 32.532 7.530 -41.064 1.00 67.00 71 ASN A O 1
ATOM 580 N N . ILE A 1 72 ? 32.484 5.309 -41.368 1.00 64.56 72 ILE A N 1
ATOM 581 C CA . ILE A 1 72 ? 33.790 5.260 -42.035 1.00 64.56 72 ILE A CA 1
ATOM 582 C C . ILE A 1 72 ? 33.565 5.499 -43.529 1.00 64.56 72 ILE A C 1
ATOM 584 O O . ILE A 1 72 ? 33.258 4.576 -44.279 1.00 64.56 72 ILE A O 1
ATOM 588 N N . VAL A 1 73 ? 33.763 6.740 -43.970 1.00 67.44 73 VAL A N 1
ATOM 589 C CA . VAL A 1 73 ? 34.054 7.023 -45.379 1.00 67.44 73 VAL A CA 1
ATOM 590 C C . VAL A 1 73 ? 35.571 6.999 -45.526 1.00 67.44 73 VAL A C 1
ATOM 592 O O . VAL A 1 73 ? 36.258 7.960 -45.185 1.00 67.44 73 VAL A O 1
ATOM 595 N N . GLY A 1 74 ? 36.110 5.867 -45.979 1.00 71.12 74 GLY A N 1
ATOM 596 C CA . GLY A 1 74 ? 37.497 5.809 -46.434 1.00 71.12 74 GLY A CA 1
ATOM 597 C C . GLY A 1 74 ? 37.638 6.566 -47.761 1.00 71.12 74 GLY A C 1
ATOM 598 O O . GLY A 1 74 ? 36.715 6.513 -48.577 1.00 71.12 74 GLY A O 1
ATOM 599 N N . PRO A 1 75 ? 38.754 7.272 -48.014 1.00 71.75 75 PRO A N 1
ATOM 600 C CA . PRO A 1 75 ? 38.976 7.900 -49.309 1.00 71.75 75 PRO A CA 1
ATOM 601 C C . PRO A 1 75 ? 39.055 6.817 -50.394 1.00 71.75 75 PRO A C 1
ATOM 603 O O . PRO A 1 75 ? 39.925 5.947 -50.355 1.00 71.75 75 PRO A O 1
ATOM 606 N N . GLN A 1 76 ? 38.138 6.862 -51.362 1.00 66.75 76 GLN A N 1
ATOM 607 C CA . GLN A 1 76 ? 38.232 6.061 -52.577 1.00 66.75 76 GLN A CA 1
ATOM 608 C C . GLN A 1 76 ? 39.298 6.720 -53.456 1.00 66.75 76 GLN A C 1
ATOM 610 O O . GLN A 1 76 ? 39.112 7.839 -53.931 1.00 66.75 76 GLN A O 1
ATOM 615 N N . ILE A 1 77 ? 40.458 6.075 -53.575 1.00 63.19 77 ILE A N 1
ATOM 616 C CA . ILE A 1 77 ? 41.560 6.581 -54.395 1.00 63.19 77 ILE A CA 1
ATOM 617 C C . ILE A 1 77 ? 41.128 6.434 -55.861 1.00 63.19 77 ILE A C 1
ATOM 619 O O . ILE A 1 77 ? 40.856 5.315 -56.300 1.00 63.19 77 ILE A O 1
ATOM 623 N N . ALA A 1 78 ? 40.986 7.566 -56.553 1.00 61.06 78 ALA A N 1
ATOM 624 C CA . ALA A 1 78 ? 40.694 7.660 -57.984 1.00 61.06 78 ALA A CA 1
ATOM 625 C C . ALA A 1 78 ? 41.971 7.544 -58.826 1.00 61.06 78 ALA A C 1
ATOM 627 O O . ALA A 1 78 ? 43.040 7.968 -58.325 1.00 61.06 78 ALA A O 1
#

Radius of gyration: 24.88 Å; chains: 1; bounding box: 68×22×69 Å

Foldseek 3Di:
DDDDDDPDLVSVVVPDPAPDKDWDLDPVVVVVLVVVAWDWDDPDPVGSTTMTGHPDDPDDDPPPPPDDDDPDPDDPDD